Protein AF-A0A060CCU7-F1 (afdb_monomer)

Radius of gyration: 14.39 Å; Cα contacts (8 Å, |Δi|>4): 104; chains: 1; bounding box: 33×25×39 Å

Secondary structure (DSSP, 8-state):
---HHHHHHHHHHHHHHHHH-PPPP-GGGGTHHHHHHHHHHHH--TTTHHHHHHHHHIIIIIS-B-TTS-B---BTTB--TT---TTHIIIIIHHHHHHTT-

Foldseek 3Di:
DPDPVVVCVLVVVCVVQVVVPQDDDFLQSLQNLLVLLVVCVVPVPVVSLVVLVVNLCCQVPPQDAAPVRHRQRCDDPDSNHNDDDDCSCNRHVSSNVSSVVD

Sequence (102 aa):
TGSDKALAIIEQWFADRLAEGTPTRNVNTVAPFLTLAHLYEKTRNPVWRPYLQAWAEWVMHEMPRTEEGGLQHIVYNSVNHQQMWDDTLMMSVLPLAKIGLV

pLDDT: mean 96.97, std 2.68, range [83.06, 98.81]

Organism: NCBI:txid157277

Structure (mmCIF, N/CA/C/O backbone):
data_AF-A0A060CCU7-F1
#
_entry.id   AF-A0A060CCU7-F1
#
loop_
_atom_site.group_PDB
_atom_site.id
_atom_site.type_symbol
_atom_site.label_atom_id
_atom_site.label_alt_id
_atom_site.label_comp_id
_atom_site.label_asym_id
_atom_site.label_entity_id
_atom_site.label_seq_id
_atom_site.pdbx_PDB_ins_code
_atom_site.Cartn_x
_atom_site.Cartn_y
_atom_site.Cartn_z
_atom_site.occupancy
_atom_site.B_iso_or_equiv
_atom_site.auth_seq_id
_atom_site.auth_comp_id
_atom_site.auth_asym_id
_atom_site.auth_atom_id
_atom_site.pdbx_PDB_model_num
ATOM 1 N N . THR A 1 1 ? 0.456 0.663 25.090 1.00 87.31 1 THR A N 1
ATOM 2 C CA . THR A 1 1 ? -0.285 1.791 25.691 1.00 87.31 1 THR A CA 1
ATOM 3 C C . THR A 1 1 ? -1.784 1.736 25.420 1.00 87.31 1 THR A C 1
ATOM 5 O O . THR A 1 1 ? -2.502 2.291 26.232 1.00 87.31 1 THR A O 1
ATOM 8 N N . GLY A 1 2 ? -2.275 1.092 24.342 1.00 94.00 2 GLY A N 1
ATOM 9 C CA . GLY A 1 2 ? -3.724 0.958 24.089 1.00 94.00 2 GLY A CA 1
ATOM 10 C C . GLY A 1 2 ? -4.432 2.291 23.818 1.00 94.00 2 GLY A C 1
ATOM 11 O O . GLY A 1 2 ? -5.565 2.471 24.227 1.00 94.00 2 GLY A O 1
ATOM 12 N N . SER A 1 3 ? -3.733 3.259 23.216 1.00 97.75 3 SER A N 1
ATOM 13 C CA . SER A 1 3 ? -4.240 4.627 23.068 1.00 97.75 3 SER A CA 1
ATOM 14 C C . SER A 1 3 ? -5.242 4.751 21.919 1.00 97.75 3 SER A C 1
ATOM 16 O O . SER A 1 3 ? -4.845 4.720 20.753 1.00 97.75 3 SER A O 1
ATOM 18 N N . ASP A 1 4 ? -6.506 5.006 22.254 1.00 97.25 4 ASP A N 1
ATOM 19 C CA . ASP A 1 4 ? -7.570 5.268 21.273 1.00 97.25 4 ASP A CA 1
ATOM 20 C C . ASP A 1 4 ? -7.266 6.488 20.402 1.00 97.25 4 ASP A C 1
ATOM 22 O O . ASP A 1 4 ? -7.520 6.485 19.202 1.00 97.25 4 ASP A O 1
ATOM 26 N N . LYS A 1 5 ? -6.633 7.519 20.976 1.00 98.25 5 LYS A N 1
ATOM 27 C CA . LYS A 1 5 ? -6.205 8.704 20.222 1.00 98.25 5 LYS A CA 1
ATOM 28 C C . LYS A 1 5 ? -5.211 8.343 19.115 1.00 98.25 5 LYS A C 1
ATOM 30 O O . LYS A 1 5 ? -5.319 8.865 18.011 1.00 98.25 5 LYS A O 1
ATOM 35 N N . ALA A 1 6 ? -4.235 7.480 19.405 1.00 97.94 6 ALA A N 1
ATOM 36 C CA . ALA A 1 6 ? -3.264 7.051 18.402 1.00 97.94 6 ALA A CA 1
ATOM 37 C C . ALA A 1 6 ? -3.931 6.202 17.312 1.00 97.94 6 ALA A C 1
ATOM 39 O O . ALA A 1 6 ? -3.657 6.413 16.135 1.00 97.94 6 ALA A O 1
ATOM 40 N N . LEU A 1 7 ? -4.836 5.294 17.695 1.00 97.50 7 LEU A N 1
ATOM 41 C CA . LEU A 1 7 ? -5.601 4.490 16.743 1.00 97.50 7 LEU A CA 1
ATOM 42 C C . LEU A 1 7 ? -6.451 5.372 15.817 1.00 97.50 7 LEU A C 1
ATOM 44 O O . LEU A 1 7 ? -6.356 5.227 14.602 1.00 97.50 7 LEU A O 1
ATOM 48 N N . ALA A 1 8 ? -7.175 6.345 16.374 1.00 97.69 8 ALA A N 1
ATOM 49 C CA . ALA A 1 8 ? -8.001 7.275 15.610 1.00 97.69 8 ALA A CA 1
ATOM 50 C C . ALA A 1 8 ? -7.187 8.089 14.590 1.00 97.69 8 ALA A C 1
ATOM 52 O O . ALA A 1 8 ? -7.646 8.298 13.473 1.00 97.69 8 ALA A O 1
ATOM 53 N N . ILE A 1 9 ? -5.960 8.509 14.931 1.00 98.50 9 ILE A N 1
ATOM 54 C CA . ILE A 1 9 ? -5.068 9.198 13.979 1.00 98.50 9 ILE A CA 1
ATOM 55 C C . ILE A 1 9 ? -4.733 8.291 12.789 1.00 98.50 9 ILE A C 1
ATOM 57 O O . ILE A 1 9 ? -4.757 8.745 11.647 1.00 98.50 9 ILE A O 1
ATOM 61 N N . ILE A 1 10 ? -4.421 7.018 13.048 1.00 97.81 10 ILE A N 1
ATOM 62 C CA . ILE A 1 10 ? -4.062 6.059 11.997 1.00 97.81 10 ILE A CA 1
ATOM 63 C C . ILE A 1 10 ? -5.278 5.777 11.106 1.00 97.81 10 ILE A C 1
ATOM 65 O O . ILE A 1 10 ? -5.171 5.843 9.883 1.00 97.81 10 ILE A O 1
ATOM 69 N N . GLU A 1 11 ? -6.432 5.482 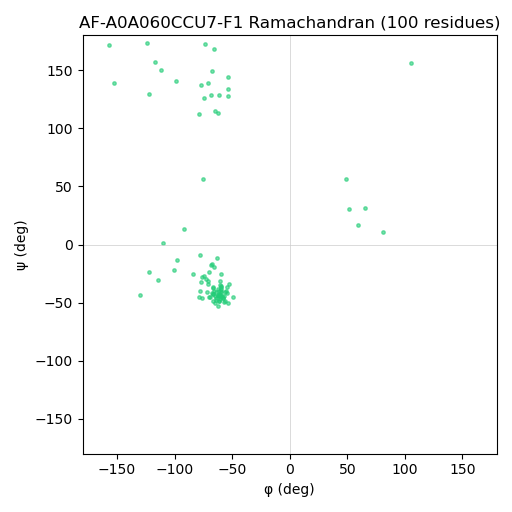11.707 1.00 96.75 11 GLU A N 1
ATOM 70 C CA . GLU A 1 11 ? -7.664 5.180 10.972 1.00 96.75 11 GLU A CA 1
ATOM 71 C C . GLU A 1 11 ? -8.125 6.371 10.130 1.00 96.75 11 GLU A C 1
ATOM 73 O O . GLU A 1 11 ? -8.435 6.193 8.951 1.00 96.75 11 GLU A O 1
ATOM 78 N N . GLN A 1 12 ? -8.090 7.585 10.693 1.00 97.88 12 GLN A N 1
ATOM 79 C CA . GLN A 1 12 ? -8.441 8.803 9.967 1.00 97.88 12 GLN A CA 1
ATOM 80 C C . GLN A 1 12 ? -7.499 9.040 8.785 1.00 97.88 12 GLN A C 1
ATOM 82 O O . GLN A 1 12 ? -7.959 9.332 7.686 1.00 97.88 12 GLN A O 1
ATOM 87 N N . TRP A 1 13 ? -6.187 8.854 8.974 1.00 98.06 13 TRP A N 1
ATOM 88 C CA . TRP A 1 13 ? -5.226 9.031 7.888 1.00 98.06 13 TRP A CA 1
ATOM 89 C C . TRP A 1 13 ? -5.520 8.092 6.713 1.00 98.06 13 TRP A C 1
ATOM 91 O O . TRP A 1 13 ? -5.533 8.543 5.568 1.00 98.06 13 TRP A O 1
ATOM 101 N N . PHE A 1 14 ? -5.801 6.808 6.971 1.00 96.88 14 PHE A N 1
ATOM 102 C CA . PHE A 1 14 ? -6.172 5.877 5.901 1.00 96.88 14 PHE A CA 1
ATOM 103 C C . PHE A 1 14 ? -7.512 6.234 5.265 1.00 96.88 14 PHE A C 1
ATOM 105 O O . PHE A 1 14 ? -7.613 6.189 4.042 1.00 96.88 14 PHE A O 1
ATOM 112 N N . ALA A 1 15 ? -8.524 6.597 6.055 1.00 94.50 15 ALA A N 1
ATOM 113 C CA . ALA A 1 15 ? -9.823 6.996 5.522 1.00 94.50 15 ALA A CA 1
ATOM 114 C C . ALA A 1 15 ? -9.685 8.167 4.536 1.00 94.50 15 ALA A C 1
ATOM 116 O O . ALA A 1 15 ? -10.172 8.075 3.409 1.00 94.50 15 ALA A O 1
ATOM 117 N N . ASP A 1 16 ? -8.946 9.208 4.922 1.00 96.81 16 ASP A N 1
ATOM 118 C CA . ASP A 1 16 ? -8.740 10.395 4.092 1.00 96.81 16 ASP A CA 1
ATOM 119 C C . ASP A 1 16 ? -7.962 10.066 2.810 1.00 96.81 16 ASP A C 1
ATOM 121 O O . ASP A 1 16 ? -8.399 10.404 1.711 1.00 96.81 16 ASP A O 1
ATOM 125 N N . ARG A 1 17 ? -6.823 9.365 2.920 1.00 95.50 17 ARG A N 1
ATOM 126 C CA . ARG A 1 17 ? -5.977 9.055 1.752 1.00 95.50 17 ARG A CA 1
ATOM 127 C C . ARG A 1 17 ? -6.654 8.097 0.779 1.00 95.50 17 ARG A C 1
ATOM 129 O O . ARG A 1 17 ? -6.493 8.237 -0.426 1.00 95.50 17 ARG A O 1
ATOM 136 N N . LEU A 1 18 ? -7.412 7.120 1.274 1.00 91.75 18 LEU A 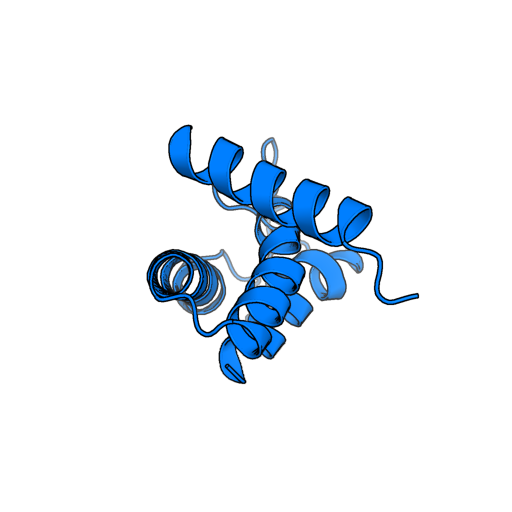N 1
ATOM 137 C CA . LEU A 1 18 ? -8.134 6.194 0.401 1.00 91.75 18 LEU A CA 1
ATOM 138 C C . LEU A 1 18 ? -9.313 6.883 -0.302 1.00 91.75 18 LEU A C 1
ATOM 140 O O . LEU A 1 18 ? -9.609 6.531 -1.441 1.00 91.75 18 LEU A O 1
ATOM 144 N N . ALA A 1 19 ? -9.9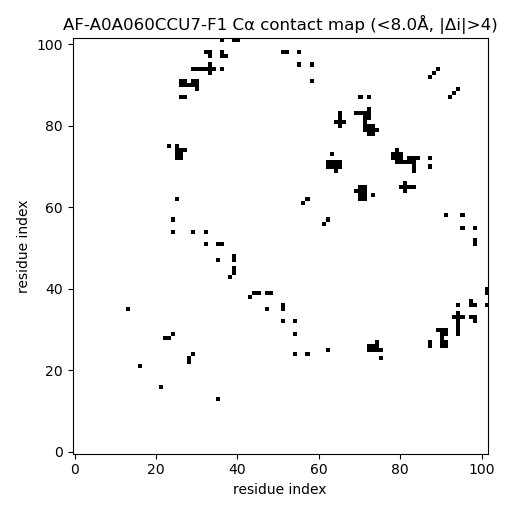42 7.881 0.329 1.00 92.56 19 ALA A N 1
ATOM 145 C CA . ALA A 1 19 ? -10.993 8.689 -0.292 1.00 92.56 19 ALA A CA 1
ATOM 146 C C . ALA A 1 19 ? -10.461 9.635 -1.386 1.00 92.56 19 ALA A C 1
ATOM 148 O O . ALA A 1 19 ? -11.144 9.856 -2.383 1.00 92.56 19 ALA A O 1
ATOM 149 N N . GLU A 1 20 ? -9.243 10.162 -1.231 1.00 93.69 20 GLU A N 1
ATOM 150 C CA . GLU A 1 20 ? -8.551 10.958 -2.261 1.00 93.69 20 GLU A CA 1
ATOM 151 C C . GLU A 1 20 ? -8.112 10.116 -3.472 1.00 93.69 20 GLU A C 1
ATOM 153 O O . GLU A 1 20 ? -7.952 10.640 -4.576 1.00 93.69 20 GLU A O 1
ATOM 158 N N . GLY A 1 21 ? -7.944 8.809 -3.267 1.00 88.75 21 GLY A N 1
ATOM 159 C CA . GLY A 1 21 ? -7.400 7.868 -4.237 1.00 88.75 21 GLY A CA 1
ATOM 160 C C . GLY A 1 21 ? -5.965 7.460 -3.903 1.00 88.75 21 GLY A C 1
ATOM 161 O O . GLY A 1 21 ? -5.225 8.148 -3.203 1.00 88.75 21 GLY A O 1
ATOM 162 N N . THR A 1 22 ? -5.547 6.294 -4.394 1.00 83.06 22 THR A N 1
ATOM 163 C CA . THR A 1 22 ? -4.211 5.770 -4.087 1.00 83.06 22 THR A CA 1
ATOM 164 C C . THR A 1 22 ? -3.128 6.477 -4.908 1.00 83.06 22 THR A C 1
ATOM 166 O O . THR A 1 22 ? -3.309 6.628 -6.119 1.00 83.06 22 THR A O 1
ATOM 169 N N . PRO A 1 23 ? -1.980 6.840 -4.304 1.00 87.25 23 PRO A N 1
ATOM 170 C CA . PRO A 1 23 ? -0.867 7.430 -5.039 1.00 87.25 23 PRO A CA 1
ATOM 171 C C . PRO A 1 23 ? -0.259 6.429 -6.028 1.00 87.25 23 PRO A C 1
ATOM 173 O O . PRO A 1 23 ? -0.498 5.221 -5.949 1.00 87.25 23 PRO A O 1
ATOM 176 N N . THR A 1 24 ? 0.595 6.926 -6.925 1.00 92.44 24 THR A N 1
ATOM 177 C CA . THR A 1 24 ? 1.395 6.075 -7.812 1.00 92.44 24 THR A CA 1
ATOM 178 C C . THR A 1 24 ? 2.188 5.046 -7.004 1.00 92.44 24 THR A C 1
ATOM 180 O O . THR A 1 24 ? 2.837 5.375 -6.001 1.00 92.44 24 THR A O 1
ATOM 183 N N . ARG A 1 25 ? 2.154 3.791 -7.452 1.00 96.38 25 ARG A N 1
ATOM 184 C CA . ARG A 1 25 ? 2.840 2.680 -6.791 1.00 96.38 25 ARG A CA 1
ATOM 185 C C . ARG A 1 25 ? 4.34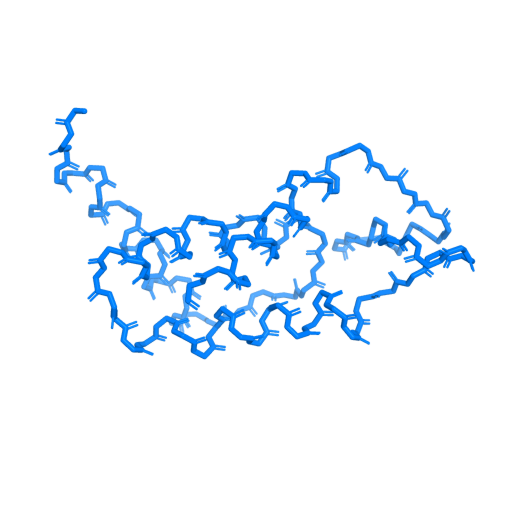4 2.748 -7.043 1.00 96.38 25 ARG A C 1
ATOM 187 O O . ARG A 1 25 ? 4.788 2.860 -8.182 1.00 96.38 25 ARG A O 1
ATOM 194 N N . ASN A 1 26 ? 5.113 2.732 -5.964 1.00 97.75 26 ASN A N 1
ATOM 195 C CA . ASN A 1 26 ? 6.572 2.710 -5.938 1.00 97.75 26 ASN A CA 1
ATOM 196 C C . ASN A 1 26 ? 7.024 2.131 -4.588 1.00 97.75 26 ASN A C 1
ATOM 198 O O . ASN A 1 26 ? 6.184 1.961 -3.706 1.00 97.75 26 ASN A O 1
ATOM 202 N N . VAL A 1 27 ? 8.322 1.864 -4.404 1.00 98.00 27 VAL A N 1
ATOM 203 C CA . VAL A 1 27 ? 8.858 1.214 -3.188 1.00 98.00 27 VAL A CA 1
ATOM 204 C C . VAL A 1 27 ? 8.345 1.864 -1.900 1.00 98.00 27 VAL A C 1
ATOM 206 O O . VAL A 1 27 ? 7.915 1.173 -0.978 1.00 98.00 27 VAL A O 1
ATOM 209 N N . ASN A 1 28 ? 8.347 3.198 -1.851 1.00 97.88 28 ASN A N 1
ATOM 210 C CA . ASN A 1 28 ? 8.056 3.964 -0.641 1.00 97.88 28 ASN A CA 1
ATOM 211 C C . ASN A 1 28 ? 6.560 4.026 -0.329 1.00 97.88 28 ASN A C 1
ATOM 213 O O . ASN A 1 28 ? 6.165 4.063 0.836 1.00 97.88 28 ASN A O 1
ATOM 217 N N . THR A 1 29 ? 5.705 4.028 -1.354 1.00 97.81 29 THR A N 1
ATOM 218 C CA . THR A 1 29 ? 4.252 4.126 -1.159 1.00 97.81 29 THR A CA 1
ATOM 219 C C . THR A 1 29 ? 3.610 2.807 -0.727 1.00 97.81 29 THR A C 1
ATOM 221 O O . THR A 1 29 ? 2.462 2.822 -0.287 1.00 97.81 29 THR A O 1
ATOM 224 N N . VAL A 1 30 ? 4.351 1.689 -0.753 1.00 98.25 30 VAL A N 1
ATOM 225 C CA . VAL A 1 30 ? 3.917 0.406 -0.168 1.00 98.25 30 VAL A CA 1
ATOM 226 C C . VAL A 1 30 ? 3.997 0.420 1.368 1.00 98.25 30 VAL A C 1
ATOM 228 O O . VAL A 1 30 ? 3.219 -0.263 2.035 1.00 98.25 30 VAL A O 1
ATOM 231 N N . ALA A 1 31 ? 4.883 1.224 1.962 1.00 98.50 31 ALA A N 1
ATOM 232 C CA . ALA A 1 31 ? 5.194 1.154 3.392 1.00 98.50 31 ALA A CA 1
ATOM 233 C C . ALA A 1 31 ? 3.970 1.276 4.332 1.00 98.50 31 ALA A C 1
ATOM 235 O O . ALA A 1 31 ? 3.871 0.483 5.277 1.00 98.50 31 ALA A O 1
ATOM 236 N N . PRO A 1 32 ? 2.984 2.173 4.091 1.00 98.25 32 PRO A N 1
ATOM 237 C CA . PRO A 1 32 ? 1.793 2.273 4.940 1.00 98.25 32 PRO A CA 1
ATOM 238 C C . PRO A 1 32 ? 0.975 0.977 5.013 1.00 98.25 32 PRO A C 1
ATOM 240 O O . PRO A 1 32 ? 0.297 0.728 6.012 1.00 98.25 32 PRO A O 1
ATOM 243 N N . PHE A 1 33 ? 1.049 0.116 3.995 1.00 98.25 33 PHE A N 1
ATOM 244 C CA . PHE A 1 33 ? 0.256 -1.110 3.943 1.00 98.25 33 PHE A CA 1
ATOM 245 C C . PHE A 1 33 ? 0.670 -2.147 4.988 1.00 98.25 33 PHE A C 1
ATOM 247 O O . PHE A 1 33 ? -0.150 -2.991 5.342 1.00 98.25 33 PHE A O 1
ATOM 254 N N . LEU A 1 34 ? 1.866 -2.034 5.577 1.00 98.81 34 LEU A N 1
ATOM 255 C CA . LEU A 1 34 ? 2.226 -2.813 6.764 1.00 98.81 34 LEU A CA 1
ATOM 256 C C . LEU A 1 34 ? 1.290 -2.495 7.940 1.00 98.81 34 LEU A C 1
ATOM 258 O O . LEU A 1 34 ? 0.731 -3.396 8.569 1.00 98.81 34 LEU A O 1
ATOM 262 N N . THR A 1 35 ? 1.075 -1.207 8.213 1.00 98.50 35 THR A N 1
ATOM 263 C CA . THR A 1 35 ? 0.163 -0.756 9.271 1.00 98.50 35 THR A CA 1
ATOM 264 C C . THR A 1 35 ? -1.281 -1.108 8.932 1.00 98.50 35 THR A C 1
ATOM 266 O O . THR A 1 35 ? -2.003 -1.601 9.797 1.00 98.50 35 THR A O 1
ATOM 269 N N . LEU A 1 36 ? -1.700 -0.923 7.675 1.00 98.19 36 LEU A N 1
ATOM 270 C CA . LEU A 1 36 ? -3.055 -1.280 7.249 1.00 98.19 36 LEU A CA 1
ATOM 271 C C . LEU A 1 36 ? -3.327 -2.785 7.397 1.00 98.19 36 LEU A C 1
ATOM 273 O O . LEU A 1 36 ? -4.410 -3.165 7.834 1.00 98.19 36 LEU A O 1
ATOM 277 N N . ALA A 1 37 ? -2.346 -3.644 7.106 1.00 98.56 37 ALA A N 1
ATOM 278 C CA . ALA A 1 37 ? -2.462 -5.087 7.302 1.00 98.56 37 ALA A CA 1
ATOM 279 C C . ALA A 1 37 ? -2.635 -5.456 8.786 1.00 98.56 37 ALA A C 1
ATOM 281 O O . ALA A 1 37 ? -3.463 -6.302 9.119 1.00 98.56 37 ALA A O 1
ATOM 282 N N . HIS A 1 38 ? -1.912 -4.793 9.695 1.00 98.44 38 HIS A N 1
ATOM 283 C CA . HIS A 1 38 ? -2.105 -4.969 11.140 1.00 98.44 38 HIS A CA 1
ATOM 284 C C . HIS A 1 38 ? -3.461 -4.470 11.634 1.00 98.44 38 HIS A C 1
ATOM 286 O O . HIS A 1 38 ? -4.062 -5.084 12.518 1.00 98.44 38 HIS A O 1
ATOM 292 N N . LEU A 1 39 ? -3.953 -3.361 11.086 1.00 97.50 39 LEU A N 1
ATOM 293 C CA . LEU A 1 39 ? -5.299 -2.906 11.390 1.00 97.50 39 LEU A CA 1
ATOM 294 C C . LEU A 1 39 ? -6.328 -3.934 10.895 1.00 97.50 39 LEU A C 1
ATOM 296 O O . LEU A 1 39 ? -7.210 -4.328 11.659 1.00 97.50 39 LEU A O 1
ATOM 300 N N . TYR A 1 40 ? -6.199 -4.411 9.655 1.00 98.25 40 TYR A N 1
ATOM 301 C CA . TYR A 1 40 ? -7.102 -5.408 9.075 1.00 98.25 40 TYR A CA 1
ATOM 302 C C . TYR A 1 40 ? -7.112 -6.714 9.871 1.00 98.25 40 TYR A C 1
ATOM 304 O O . TYR A 1 40 ? -8.176 -7.269 10.121 1.00 98.25 40 TYR A O 1
ATOM 312 N N . GLU A 1 41 ? -5.956 -7.174 10.344 1.00 98.19 41 GLU A N 1
ATOM 313 C CA . GLU A 1 41 ? -5.852 -8.332 11.235 1.00 98.19 41 GLU A CA 1
ATOM 314 C C . GLU A 1 41 ? -6.699 -8.177 12.506 1.00 98.19 41 GLU A C 1
ATOM 316 O O . GLU A 1 41 ? -7.347 -9.135 12.932 1.00 98.19 41 GLU A O 1
ATOM 321 N N . LYS A 1 42 ? -6.715 -6.972 13.092 1.00 95.69 42 LYS A N 1
ATOM 322 C CA . LYS A 1 42 ? -7.446 -6.662 14.329 1.00 95.69 42 LYS A CA 1
ATOM 323 C C . LYS A 1 42 ? -8.947 -6.503 14.113 1.00 95.69 42 LYS A C 1
ATOM 325 O O . LYS A 1 42 ? -9.724 -7.004 14.918 1.00 95.69 42 LYS A O 1
ATOM 330 N N . THR A 1 43 ? -9.353 -5.768 13.080 1.00 95.00 43 THR A N 1
ATOM 331 C CA . THR A 1 43 ? -10.755 -5.343 12.903 1.00 95.00 43 THR A CA 1
ATOM 332 C C . THR A 1 43 ? -11.518 -6.188 11.894 1.00 95.00 43 THR A C 1
ATOM 334 O O . THR A 1 43 ? -12.746 -6.189 11.903 1.00 95.00 43 THR A O 1
ATOM 337 N N . ARG A 1 44 ? -10.804 -6.873 10.992 1.00 96.38 44 ARG A N 1
ATOM 338 C CA . ARG A 1 44 ? -11.351 -7.565 9.817 1.00 96.38 44 ARG A CA 1
ATOM 339 C C . ARG A 1 44 ? -12.264 -6.678 8.969 1.00 96.38 44 ARG A C 1
ATOM 341 O O . ARG A 1 44 ? -13.176 -7.173 8.313 1.00 96.38 44 ARG A O 1
ATOM 348 N N . ASN A 1 45 ? -11.994 -5.369 8.948 1.00 95.88 45 ASN A N 1
ATOM 349 C CA . ASN A 1 45 ? -12.762 -4.416 8.158 1.00 95.88 45 ASN A CA 1
ATOM 350 C C . ASN A 1 45 ? -12.633 -4.740 6.652 1.00 95.88 45 ASN A C 1
ATOM 352 O O . ASN A 1 45 ? -11.544 -4.585 6.086 1.00 95.88 45 ASN A O 1
ATOM 356 N N . PRO A 1 46 ? -13.720 -5.157 5.973 1.00 95.62 46 PRO A N 1
ATOM 357 C CA . PRO A 1 46 ? -13.657 -5.595 4.582 1.00 95.62 46 PRO A CA 1
ATOM 358 C C . PRO A 1 46 ? -13.289 -4.466 3.614 1.00 95.62 46 PRO A C 1
ATOM 360 O O . PRO A 1 46 ? -12.808 -4.753 2.522 1.00 95.62 46 PRO A O 1
ATOM 363 N N . VAL A 1 47 ? -13.450 -3.197 4.012 1.00 94.50 47 VAL A N 1
ATOM 364 C CA . VAL A 1 47 ? -13.087 -2.028 3.195 1.00 94.50 47 VAL A CA 1
ATOM 365 C C . VAL A 1 47 ? -11.592 -2.008 2.868 1.00 94.50 47 VAL A C 1
ATOM 367 O O . VAL A 1 47 ? -11.204 -1.548 1.800 1.00 94.50 47 VAL A O 1
ATOM 370 N N . TRP A 1 48 ? -10.736 -2.522 3.755 1.00 95.56 48 TRP A N 1
ATOM 371 C CA . TRP A 1 48 ? -9.281 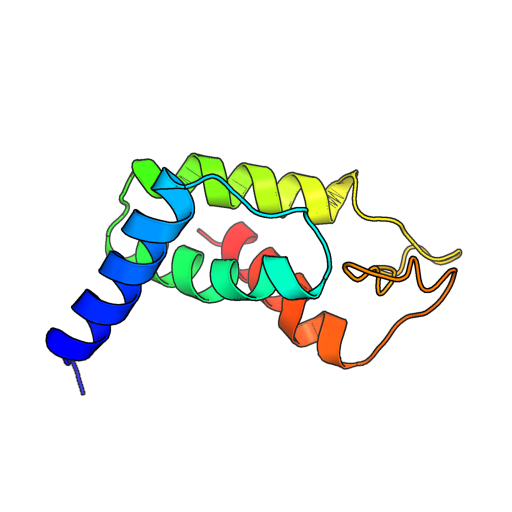-2.463 3.577 1.00 95.56 48 TRP A CA 1
ATOM 372 C C . TRP A 1 48 ? -8.727 -3.579 2.696 1.00 95.56 48 TRP A C 1
ATOM 374 O O . TRP A 1 48 ? -7.683 -3.408 2.064 1.00 95.56 48 TRP A O 1
ATOM 384 N N . ARG A 1 49 ? -9.430 -4.713 2.617 1.00 96.25 49 ARG A N 1
ATOM 385 C CA . ARG A 1 49 ? -8.952 -5.911 1.919 1.00 96.25 49 ARG A CA 1
ATOM 386 C C . ARG A 1 49 ? -8.637 -5.671 0.434 1.00 96.25 49 ARG A C 1
ATOM 388 O O . ARG A 1 49 ? -7.553 -6.083 0.023 1.00 96.25 49 ARG A O 1
ATOM 395 N N . PRO A 1 50 ? -9.484 -4.987 -0.363 1.00 96.12 50 PRO A N 1
ATOM 396 C CA . PRO A 1 50 ? -9.177 -4.728 -1.770 1.00 96.12 50 PRO A CA 1
ATOM 397 C C . PRO A 1 50 ? -7.887 -3.928 -1.964 1.00 96.12 50 PRO A C 1
ATOM 399 O O . PRO A 1 50 ? -7.131 -4.202 -2.892 1.00 96.12 50 PRO A O 1
ATOM 402 N N . TYR A 1 51 ? -7.595 -2.978 -1.070 1.00 96.69 51 TYR A N 1
ATOM 403 C CA . TYR A 1 51 ? -6.365 -2.193 -1.143 1.00 96.69 51 TYR A CA 1
ATOM 404 C C . TYR A 1 51 ? -5.135 -3.039 -0.809 1.00 96.69 51 TYR A C 1
ATOM 406 O O . TYR A 1 51 ? -4.156 -2.993 -1.546 1.00 96.69 51 TYR A O 1
ATOM 414 N N . LEU A 1 52 ? -5.198 -3.856 0.247 1.00 98.00 52 LEU A N 1
ATOM 415 C CA . LEU A 1 52 ? -4.108 -4.774 0.599 1.00 98.00 52 LEU A CA 1
ATOM 416 C C . LEU A 1 52 ? -3.792 -5.729 -0.558 1.00 98.00 52 LEU A C 1
ATOM 418 O O . LEU A 1 52 ? -2.630 -5.876 -0.928 1.00 98.00 52 LEU A O 1
ATOM 422 N N . GLN A 1 53 ? -4.825 -6.313 -1.170 1.00 97.88 53 GLN A N 1
ATOM 423 C CA . GLN A 1 53 ? -4.669 -7.202 -2.321 1.00 97.88 53 GLN A CA 1
ATOM 424 C C . GLN A 1 53 ? -4.060 -6.467 -3.513 1.00 97.88 53 GLN A C 1
ATOM 426 O O . GLN A 1 53 ? -3.036 -6.892 -4.030 1.00 97.88 53 GLN A O 1
ATOM 431 N N . ALA A 1 54 ? -4.630 -5.331 -3.915 1.00 97.44 54 ALA A N 1
ATOM 432 C CA . ALA A 1 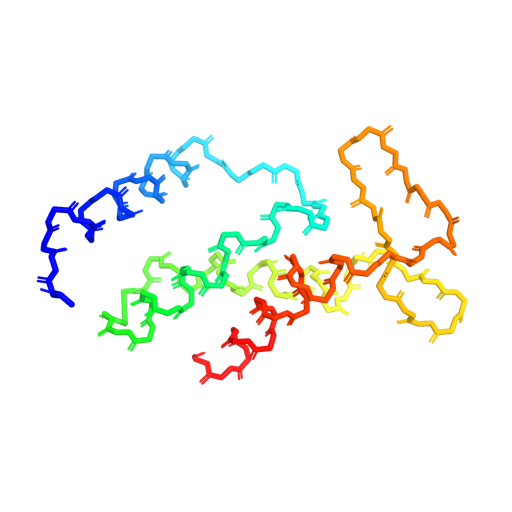54 ? -4.169 -4.606 -5.094 1.00 97.44 54 ALA A CA 1
ATOM 433 C C . ALA A 1 54 ? -2.704 -4.143 -4.984 1.00 97.44 54 ALA A C 1
ATOM 435 O O . ALA A 1 54 ? -1.988 -4.113 -5.984 1.00 97.44 54 ALA A O 1
ATOM 436 N N . TRP A 1 55 ? -2.251 -3.776 -3.783 1.00 98.31 55 TRP A N 1
ATOM 437 C CA . TRP A 1 55 ? -0.861 -3.388 -3.551 1.00 98.31 55 TRP A CA 1
ATOM 438 C C . TRP A 1 55 ? 0.078 -4.592 -3.460 1.00 98.31 55 TRP A C 1
ATOM 440 O O . TRP A 1 55 ? 1.163 -4.538 -4.032 1.00 98.31 55 TRP A O 1
ATOM 450 N N . ALA A 1 56 ? -0.333 -5.690 -2.820 1.00 98.44 56 ALA A N 1
ATOM 451 C CA . ALA A 1 56 ? 0.465 -6.916 -2.779 1.00 98.44 56 ALA A CA 1
ATOM 452 C C . ALA A 1 56 ? 0.637 -7.547 -4.169 1.00 98.44 56 ALA A C 1
ATOM 454 O O . ALA A 1 56 ? 1.758 -7.891 -4.536 1.00 98.44 56 ALA A O 1
ATOM 455 N N . GLU A 1 57 ? -0.437 -7.629 -4.960 1.00 98.44 57 GLU A N 1
ATOM 456 C CA . GLU A 1 57 ? -0.410 -8.117 -6.347 1.00 98.44 57 GLU A CA 1
ATOM 457 C C . GLU A 1 57 ? 0.573 -7.308 -7.195 1.00 98.44 57 GLU A C 1
ATOM 459 O O . 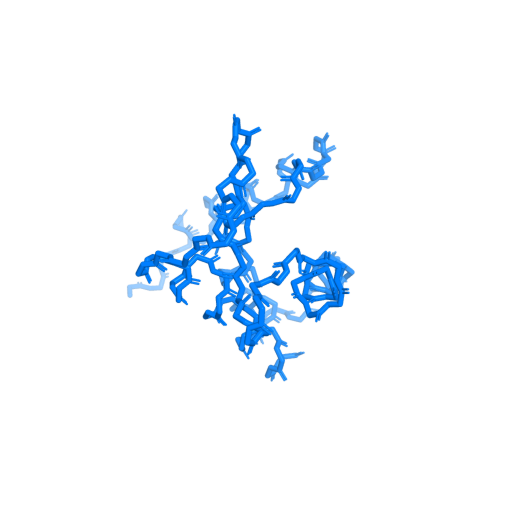GLU A 1 57 ? 1.412 -7.872 -7.897 1.00 98.44 57 GLU A O 1
ATOM 464 N N . TRP A 1 58 ? 0.552 -5.979 -7.053 1.00 98.50 58 TRP A N 1
ATOM 465 C CA . TRP A 1 58 ? 1.504 -5.126 -7.751 1.00 98.50 58 TRP A CA 1
ATOM 466 C C . TRP A 1 58 ? 2.949 -5.420 -7.347 1.00 98.50 58 TRP A C 1
ATOM 468 O O . TRP A 1 58 ? 3.791 -5.614 -8.221 1.00 98.50 58 TRP A O 1
ATOM 478 N N . VAL A 1 59 ? 3.254 -5.502 -6.044 1.00 98.50 59 VAL A N 1
ATOM 479 C CA . VAL A 1 59 ? 4.621 -5.825 -5.595 1.00 98.50 59 VAL A CA 1
ATOM 480 C C . VAL A 1 59 ? 5.046 -7.194 -6.123 1.00 98.50 59 VAL A C 1
ATOM 482 O O . VAL A 1 59 ? 6.186 -7.342 -6.564 1.00 98.50 59 VAL A O 1
ATOM 485 N N . MET A 1 60 ? 4.155 -8.186 -6.118 1.00 98.44 60 MET A N 1
ATOM 486 C CA . MET A 1 60 ? 4.458 -9.560 -6.525 1.00 98.44 60 MET A CA 1
ATOM 487 C C . MET A 1 60 ? 4.656 -9.730 -8.029 1.00 98.44 60 MET A C 1
ATOM 489 O O . MET A 1 60 ? 5.563 -10.461 -8.429 1.00 98.44 60 MET A O 1
ATOM 493 N N . HIS A 1 61 ? 3.840 -9.068 -8.847 1.00 98.25 61 HIS A N 1
ATOM 494 C CA . HIS A 1 61 ? 3.706 -9.417 -10.263 1.00 98.25 61 HIS A CA 1
ATOM 495 C C . HIS A 1 61 ? 4.018 -8.277 -11.233 1.00 98.25 61 HIS A C 1
ATOM 497 O O . HIS A 1 61 ? 4.387 -8.551 -12.372 1.00 98.25 61 HIS A O 1
ATOM 503 N N . GLU A 1 62 ? 3.909 -7.018 -10.809 1.00 98.06 62 GLU A N 1
ATOM 504 C CA . GLU A 1 62 ? 4.036 -5.859 -11.706 1.00 98.06 62 GLU A CA 1
ATOM 505 C C . GLU A 1 62 ? 5.263 -4.986 -11.407 1.00 98.06 62 GLU A C 1
ATOM 507 O O . GLU A 1 62 ? 5.819 -4.361 -12.310 1.00 98.06 62 GLU A O 1
ATOM 512 N N . MET A 1 63 ? 5.693 -4.914 -10.146 1.00 98.19 63 MET A N 1
ATOM 513 C CA . MET A 1 63 ? 6.822 -4.087 -9.730 1.00 98.19 63 MET A CA 1
ATOM 514 C C . MET A 1 63 ? 8.107 -4.539 -10.453 1.00 98.19 63 MET A C 1
ATOM 516 O O . MET A 1 63 ? 8.440 -5.728 -10.398 1.00 98.19 63 MET A O 1
ATOM 520 N N . PRO A 1 64 ? 8.861 -3.621 -11.093 1.00 98.06 64 PRO A N 1
ATOM 521 C CA . PRO A 1 64 ? 10.046 -3.975 -11.866 1.00 98.06 64 PRO A CA 1
ATOM 522 C C . PRO A 1 64 ? 11.056 -4.801 -11.070 1.00 98.06 64 PRO A C 1
ATOM 524 O O . PRO A 1 64 ? 11.249 -4.599 -9.866 1.00 98.06 64 PRO A O 1
ATOM 527 N N . ARG A 1 65 ? 11.708 -5.728 -11.769 1.00 98.50 65 ARG A N 1
ATOM 528 C CA . ARG A 1 65 ? 12.727 -6.613 -11.209 1.00 98.50 65 ARG A CA 1
ATOM 529 C C . ARG A 1 65 ? 14.104 -6.295 -11.773 1.00 98.50 65 ARG A C 1
ATOM 531 O O . ARG A 1 65 ? 14.216 -5.864 -12.920 1.00 98.50 65 ARG A O 1
ATOM 538 N N . THR A 1 66 ? 15.134 -6.539 -10.973 1.00 98.62 66 THR A N 1
ATOM 539 C CA . THR A 1 66 ? 16.512 -6.639 -11.462 1.00 98.62 66 THR A CA 1
ATOM 540 C C . THR A 1 66 ? 16.728 -7.961 -12.211 1.00 98.62 66 THR A C 1
ATOM 542 O O . THR A 1 66 ? 15.845 -8.821 -12.224 1.00 98.62 66 THR A O 1
ATOM 545 N N . GLU A 1 67 ? 17.888 -8.137 -12.848 1.00 98.12 67 GLU A N 1
ATOM 546 C CA . GLU A 1 67 ? 18.229 -9.332 -13.645 1.00 98.12 67 GLU A CA 1
ATOM 547 C C . GLU A 1 67 ? 18.071 -10.652 -12.872 1.00 98.12 67 GLU A C 1
ATOM 549 O O . GLU A 1 67 ? 17.594 -11.638 -13.429 1.00 98.12 67 GLU A O 1
ATOM 554 N N . GLU A 1 68 ? 18.385 -10.660 -11.575 1.00 97.94 68 GLU A N 1
ATOM 555 C CA . GLU A 1 68 ? 18.251 -11.837 -10.703 1.00 97.94 68 GLU A CA 1
ATOM 556 C C . GLU A 1 68 ? 16.890 -11.913 -9.983 1.00 97.94 68 GLU A C 1
ATOM 558 O O . GLU A 1 68 ? 16.710 -12.678 -9.037 1.00 97.94 68 GLU A O 1
ATOM 563 N N . GLY A 1 69 ? 15.905 -11.116 -10.409 1.00 98.12 69 GLY A N 1
ATOM 564 C 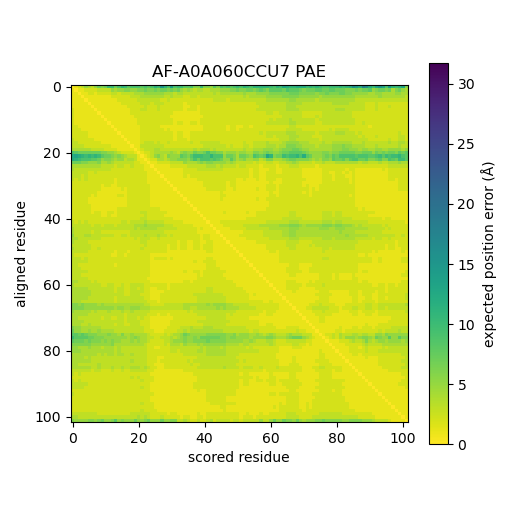CA . GLY A 1 69 ? 14.556 -11.137 -9.842 1.00 98.12 69 GLY A CA 1
ATOM 565 C C . GLY A 1 69 ? 14.390 -10.346 -8.540 1.00 98.12 69 GLY A C 1
ATOM 566 O O . GLY A 1 69 ? 13.345 -10.453 -7.895 1.00 98.12 69 GLY A O 1
ATOM 567 N N . GLY A 1 70 ? 15.376 -9.535 -8.149 1.00 98.38 70 GLY A N 1
ATOM 568 C CA . GLY A 1 70 ? 15.274 -8.642 -6.994 1.00 98.38 70 GLY A CA 1
ATOM 569 C C . GLY A 1 70 ? 14.262 -7.517 -7.224 1.00 98.38 70 GLY A C 1
ATOM 570 O O . GLY A 1 70 ? 14.071 -7.070 -8.353 1.00 98.38 70 GLY A O 1
ATOM 571 N N . LEU A 1 71 ? 13.604 -7.039 -6.163 1.00 98.62 71 LEU A N 1
ATOM 572 C CA . LEU A 1 71 ? 12.725 -5.867 -6.251 1.00 98.62 71 LEU A CA 1
ATOM 573 C C . LEU A 1 71 ? 13.561 -4.631 -6.607 1.00 98.62 71 LEU A C 1
ATOM 575 O O . LEU A 1 71 ? 14.406 -4.217 -5.812 1.00 98.62 71 LEU A O 1
ATOM 579 N N . GLN A 1 72 ? 13.333 -4.035 -7.780 1.00 98.62 72 GLN A N 1
ATOM 580 C CA . GLN A 1 72 ? 14.047 -2.819 -8.167 1.00 98.62 72 GLN A CA 1
ATOM 581 C C . GLN A 1 72 ? 13.566 -1.640 -7.322 1.00 98.62 72 GLN A C 1
ATOM 583 O O . GLN A 1 72 ? 12.362 -1.470 -7.114 1.00 98.62 72 GLN A O 1
ATOM 588 N N . HIS A 1 73 ? 14.495 -0.785 -6.896 1.00 98.50 73 HIS A N 1
ATOM 589 C CA . HIS A 1 73 ? 14.186 0.359 -6.048 1.00 98.50 73 HIS A CA 1
ATOM 590 C C . HIS A 1 73 ? 13.515 1.524 -6.820 1.00 98.50 73 HIS A C 1
ATOM 592 O O . HIS A 1 73 ? 14.027 2.639 -6.863 1.00 98.50 73 HIS A O 1
ATOM 598 N N . ILE A 1 74 ? 12.383 1.284 -7.491 1.00 97.88 74 ILE A N 1
ATOM 599 C CA . ILE A 1 74 ? 11.642 2.315 -8.233 1.00 97.88 74 ILE A CA 1
ATOM 600 C C . ILE A 1 74 ? 11.010 3.330 -7.272 1.00 97.88 74 ILE A C 1
ATOM 602 O O . ILE A 1 74 ? 10.287 2.964 -6.344 1.00 97.88 74 ILE A O 1
ATOM 606 N N . VAL A 1 75 ? 11.249 4.617 -7.523 1.00 96.81 75 VAL A N 1
ATOM 607 C CA . VAL A 1 75 ? 10.722 5.745 -6.740 1.00 96.81 75 VAL A CA 1
ATOM 608 C C . VAL A 1 75 ? 9.955 6.709 -7.643 1.00 96.81 75 VAL A C 1
ATOM 610 O O . VAL A 1 75 ? 9.939 6.567 -8.863 1.00 96.81 75 VAL A O 1
ATOM 613 N N . TYR A 1 76 ? 9.302 7.710 -7.052 1.00 92.56 76 TYR A N 1
ATOM 614 C CA . TYR A 1 76 ? 8.434 8.638 -7.785 1.00 92.56 76 TYR A CA 1
ATOM 615 C C . TYR A 1 76 ? 9.122 9.352 -8.965 1.00 92.56 76 TYR A C 1
ATOM 617 O O . TYR A 1 76 ? 8.510 9.536 -10.012 1.00 92.56 76 TYR A O 1
ATOM 625 N N . ASN A 1 77 ? 10.382 9.761 -8.802 1.00 93.38 77 ASN A N 1
ATOM 626 C CA . ASN A 1 77 ? 11.117 10.574 -9.776 1.00 93.38 77 ASN A CA 1
ATOM 627 C C . ASN A 1 77 ? 12.250 9.824 -10.495 1.00 93.38 77 ASN A C 1
ATOM 629 O O . ASN A 1 77 ? 12.968 10.436 -11.282 1.00 93.38 77 ASN A O 1
ATOM 633 N N . SER A 1 78 ? 12.448 8.534 -10.214 1.00 95.06 78 SER A N 1
ATOM 634 C CA . SER A 1 78 ? 13.527 7.748 -10.810 1.00 95.06 78 SER A CA 1
ATOM 635 C C . SER A 1 78 ? 13.162 6.273 -10.887 1.00 95.06 78 SER A C 1
ATOM 637 O O . SER A 1 78 ? 12.634 5.685 -9.944 1.00 95.06 78 SER A O 1
ATOM 639 N N . VAL A 1 79 ? 13.511 5.658 -12.014 1.00 96.31 79 VAL A N 1
ATOM 640 C CA . VAL A 1 79 ? 13.366 4.213 -12.210 1.00 96.31 79 VAL A CA 1
ATOM 641 C C . VAL A 1 79 ? 14.401 3.439 -11.391 1.00 96.31 79 VAL A C 1
ATOM 643 O O . VAL A 1 79 ? 14.109 2.320 -10.981 1.00 96.31 79 VAL A O 1
ATOM 646 N N . ASN A 1 80 ? 15.582 4.024 -11.143 1.00 97.69 80 ASN A N 1
ATOM 647 C CA . ASN A 1 80 ? 16.722 3.363 -10.492 1.00 97.69 80 ASN A CA 1
ATOM 648 C C . ASN A 1 80 ? 17.016 1.992 -11.125 1.00 97.69 80 ASN A C 1
ATOM 650 O O . ASN A 1 80 ? 16.979 0.950 -10.472 1.00 97.69 80 ASN A O 1
ATOM 654 N N . HIS A 1 81 ? 17.246 2.005 -12.441 1.00 98.31 81 HIS A N 1
ATOM 655 C CA . HIS A 1 81 ? 17.401 0.797 -13.246 1.00 98.31 81 HIS A CA 1
ATOM 656 C C . HIS A 1 81 ? 18.482 -0.138 -12.681 1.00 98.31 81 HIS A C 1
ATOM 658 O O . HIS A 1 81 ? 19.604 0.304 -12.443 1.00 98.31 81 HIS A O 1
ATOM 664 N N . GLN A 1 82 ? 18.128 -1.412 -12.478 1.00 98.44 82 GLN A N 1
ATOM 665 C CA . GLN A 1 82 ? 18.988 -2.461 -11.911 1.00 98.44 82 GLN A CA 1
ATOM 666 C C . GLN A 1 82 ? 19.525 -2.184 -10.495 1.00 98.44 82 GLN A C 1
ATOM 668 O O . GLN A 1 82 ? 20.463 -2.840 -10.051 1.00 98.44 82 GLN A O 1
ATOM 673 N N . GLN A 1 83 ? 18.937 -1.241 -9.751 1.00 98.62 83 GLN A N 1
ATOM 674 C CA . GLN A 1 83 ? 19.360 -0.955 -8.381 1.00 98.62 83 GLN A CA 1
ATOM 675 C C . GLN A 1 83 ? 18.459 -1.631 -7.349 1.00 98.62 83 GLN A C 1
ATOM 677 O O . GLN A 1 83 ? 17.232 -1.626 -7.464 1.00 98.62 83 GLN A O 1
ATOM 682 N N . MET A 1 84 ? 19.094 -2.135 -6.293 1.00 98.50 84 MET A N 1
ATOM 683 C CA . MET A 1 84 ? 18.460 -2.608 -5.066 1.00 98.50 84 MET A CA 1
ATOM 684 C C . MET A 1 84 ? 19.038 -1.836 -3.892 1.00 98.50 84 MET A C 1
ATOM 686 O O . MET A 1 84 ? 20.259 -1.722 -3.777 1.00 98.50 84 MET A O 1
ATOM 690 N N . TRP A 1 85 ? 18.173 -1.289 -3.046 1.00 98.44 85 TRP A N 1
ATOM 691 C CA . TRP A 1 85 ? 18.577 -0.540 -1.857 1.00 98.44 85 TRP A CA 1
ATOM 692 C C . TRP A 1 85 ? 18.086 -1.256 -0.602 1.00 98.44 85 TRP A C 1
ATOM 694 O O . TRP A 1 85 ? 17.129 -2.037 -0.651 1.00 98.44 85 TRP A O 1
ATOM 704 N N . ASP A 1 86 ? 18.753 -0.989 0.511 1.00 98.25 86 ASP A N 1
ATOM 705 C CA . ASP A 1 86 ? 18.517 -1.610 1.813 1.00 98.25 86 ASP A CA 1
ATOM 706 C C . ASP A 1 86 ? 17.087 -1.395 2.325 1.00 98.25 86 ASP A C 1
ATOM 708 O O . ASP A 1 86 ? 16.427 -2.344 2.760 1.00 98.25 86 ASP A O 1
ATOM 712 N N . ASP A 1 87 ? 16.566 -0.177 2.210 1.00 98.44 87 ASP A N 1
ATOM 713 C CA . ASP A 1 87 ? 15.254 0.184 2.734 1.00 98.44 87 ASP A CA 1
ATOM 714 C C . ASP A 1 87 ? 14.092 -0.512 2.002 1.00 98.44 87 ASP A C 1
ATOM 716 O O . ASP A 1 87 ? 13.020 -0.673 2.584 1.00 98.44 87 ASP A O 1
ATOM 720 N N . THR A 1 88 ? 14.316 -1.072 0.806 1.00 98.62 88 THR A N 1
ATOM 721 C CA . THR A 1 88 ? 13.328 -1.894 0.075 1.00 98.62 88 THR A CA 1
ATOM 722 C C . THR A 1 88 ? 12.779 -3.038 0.938 1.00 98.62 88 THR A C 1
ATOM 724 O O . THR A 1 88 ? 11.593 -3.382 0.851 1.00 98.62 88 THR A O 1
ATOM 727 N N . LEU A 1 89 ? 13.618 -3.600 1.818 1.00 98.69 89 LEU A N 1
ATOM 728 C CA . LEU A 1 89 ? 13.211 -4.641 2.762 1.00 98.69 89 LEU A CA 1
ATOM 729 C C . LEU A 1 89 ? 12.129 -4.141 3.731 1.00 98.69 89 LEU A C 1
ATOM 731 O O . LEU A 1 89 ? 11.143 -4.834 3.978 1.00 98.69 89 LEU A O 1
ATOM 735 N N . MET A 1 90 ? 12.280 -2.924 4.251 1.00 98.69 90 MET A N 1
ATOM 736 C CA . MET A 1 90 ? 11.308 -2.323 5.163 1.00 98.69 90 MET A CA 1
ATOM 737 C C . MET A 1 90 ? 10.099 -1.762 4.411 1.00 98.69 90 MET A C 1
ATOM 739 O O . MET A 1 90 ? 8.959 -1.975 4.817 1.00 98.69 90 MET A O 1
ATOM 743 N N . MET A 1 91 ? 10.344 -1.044 3.316 1.00 98.56 91 MET A N 1
ATOM 744 C CA . MET A 1 91 ? 9.324 -0.256 2.634 1.00 98.56 91 MET A CA 1
ATOM 745 C C . MET A 1 91 ? 8.366 -1.108 1.806 1.00 98.56 91 MET A C 1
ATOM 747 O O . MET A 1 91 ? 7.219 -0.713 1.639 1.00 98.56 91 MET A O 1
ATOM 751 N N . SER A 1 92 ? 8.796 -2.268 1.298 1.00 98.50 92 SER A N 1
ATOM 752 C CA . SER A 1 92 ? 7.972 -3.113 0.420 1.00 98.50 92 SER A CA 1
ATOM 753 C C . SER A 1 92 ? 7.920 -4.580 0.842 1.00 98.50 92 SER A C 1
ATOM 755 O O . SER A 1 92 ? 6.833 -5.158 0.866 1.00 98.50 92 SER A O 1
ATOM 757 N N . VAL A 1 93 ? 9.051 -5.188 1.221 1.00 98.69 93 VAL A N 1
ATOM 758 C CA . VAL A 1 93 ? 9.081 -6.629 1.546 1.00 98.69 93 VAL A CA 1
ATOM 759 C C . VAL A 1 93 ? 8.325 -6.933 2.839 1.00 98.69 93 VAL A C 1
ATOM 761 O O . VAL A 1 93 ? 7.521 -7.863 2.865 1.00 98.69 93 VAL A O 1
ATOM 764 N N . LEU A 1 94 ? 8.524 -6.148 3.902 1.00 98.81 94 LEU A N 1
ATOM 765 C CA . LEU A 1 94 ? 7.817 -6.359 5.166 1.00 98.81 94 LEU A CA 1
ATOM 766 C C . LEU A 1 94 ? 6.289 -6.156 5.046 1.00 98.81 94 LEU A C 1
ATOM 768 O O . LEU A 1 94 ? 5.557 -7.034 5.514 1.00 98.81 94 LEU A O 1
ATOM 772 N N . PRO A 1 95 ? 5.772 -5.089 4.392 1.00 98.81 95 PRO A N 1
ATOM 773 C CA . PRO A 1 95 ? 4.351 -4.991 4.061 1.00 98.81 95 PRO A CA 1
ATOM 774 C C . PRO A 1 95 ? 3.837 -6.203 3.283 1.00 98.81 95 PRO A C 1
ATOM 776 O O . PRO A 1 95 ? 2.842 -6.798 3.689 1.00 98.81 95 PRO A O 1
ATOM 779 N N . LEU A 1 96 ? 4.525 -6.600 2.206 1.00 98.81 96 LEU A N 1
ATOM 780 C CA . LEU A 1 96 ? 4.124 -7.733 1.372 1.00 98.81 96 LEU A CA 1
ATOM 781 C C . LEU A 1 96 ? 4.011 -9.021 2.197 1.00 98.81 96 LEU A C 1
ATOM 783 O O . LEU A 1 96 ? 2.989 -9.706 2.148 1.00 98.81 96 LEU A O 1
ATOM 787 N N . ALA A 1 97 ? 5.038 -9.323 2.991 1.00 98.81 97 ALA A N 1
ATOM 788 C CA . ALA A 1 97 ? 5.056 -10.498 3.849 1.00 98.81 97 ALA A CA 1
ATOM 789 C C . ALA A 1 97 ? 3.908 -10.469 4.866 1.00 98.81 97 ALA A C 1
ATOM 791 O O . ALA A 1 97 ? 3.235 -11.479 5.058 1.00 98.81 97 ALA A O 1
ATOM 792 N N . LYS A 1 98 ? 3.638 -9.313 5.491 1.00 98.81 98 LYS A N 1
ATOM 793 C CA . LYS A 1 98 ? 2.537 -9.192 6.453 1.00 98.81 98 LYS A CA 1
ATOM 794 C C . LYS A 1 98 ? 1.171 -9.375 5.793 1.00 98.81 98 LYS A C 1
ATOM 796 O O . LYS A 1 98 ? 0.315 -10.026 6.388 1.00 98.81 98 LYS A O 1
ATOM 801 N N . ILE A 1 99 ? 0.967 -8.827 4.594 1.00 98.62 99 ILE A N 1
ATOM 802 C CA . ILE A 1 99 ? -0.281 -8.992 3.834 1.00 98.62 99 ILE A CA 1
ATOM 803 C C . ILE A 1 99 ? -0.525 -10.471 3.516 1.00 98.62 99 ILE A C 1
ATOM 805 O O . ILE A 1 99 ? -1.645 -10.941 3.670 1.00 98.62 99 ILE A O 1
ATOM 809 N N . GLY A 1 100 ? 0.520 -11.225 3.159 1.00 97.94 100 GLY A N 1
ATOM 810 C CA . GLY A 1 100 ? 0.416 -12.663 2.889 1.00 97.94 100 GLY A CA 1
ATOM 811 C C . GLY A 1 100 ? -0.015 -13.525 4.086 1.00 97.94 100 GLY A C 1
ATOM 812 O O . GLY A 1 100 ? -0.333 -14.697 3.901 1.00 97.94 100 GLY A O 1
ATOM 813 N N . LEU A 1 101 ? -0.034 -12.971 5.304 1.00 98.00 101 LEU A N 1
ATOM 814 C CA . LEU A 1 101 ? -0.450 -13.671 6.523 1.00 98.00 101 LEU A CA 1
ATOM 815 C C . LEU A 1 101 ? -1.903 -13.393 6.938 1.00 98.00 101 LEU A C 1
ATOM 817 O O . LEU A 1 101 ? -2.392 -14.068 7.847 1.00 98.00 101 LEU A O 1
ATOM 821 N N . VAL A 1 102 ? -2.572 -12.383 6.362 1.00 94.56 102 VAL A N 1
ATOM 822 C CA . VAL A 1 102 ? -3.857 -11.858 6.876 1.00 94.56 102 VAL A CA 1
ATOM 823 C C . VAL A 1 102 ? -5.038 -12.036 5.937 1.00 94.56 102 VAL A C 1
ATOM 825 O O . VAL A 1 102 ? -4.886 -12.005 4.702 1.00 94.56 102 VAL A O 1
#

Nearest PDB structures (foldseek):
  3pmm-assembly1_A  TM=1.000E+00  e=2.092E-10  Klebsiella pneumoniae subsp. pneumoniae MGH 78578
  3qwt-assembly1_A  TM=9.954E-01  e=5.103E-10  Salmonella enterica subsp. enterica serovar Paratyphi A
  4xuv-assembly1_A  TM=9.949E-01  e=9.248E-10  Thermothielavioides terrestris NRRL 8126
  4xuv-assembly1_B  TM=9.941E-01  e=2.003E-09  Thermothielavioides terrestris NRRL 8126
  1ks8-assembly1_A  TM=6.682E-01  e=4.946E-01  Nasutitermes takasagoensis

InterPro domains:
  IPR008928 Six-hairpin glycosidase superfamily [SSF48208] (1-101)
  IPR010905 Glycosyl hydrolase, family 88 [PF07470] (1-100)
  IPR012341 Six-hairpin glycosidase-like superfamily [G3DSA:1.50.10.10] (1-102)
  IPR052043 Polysaccharide Degradation Enzymes [PTHR33886] (2-100)

Mean predicted aligned error: 2.38 Å

Solvent-accessible surface area (backbone atoms only — not comparable to full-atom values): 5933 Å² total; per-residue (Å²): 134,87,53,63,71,60,51,51,54,55,53,48,52,50,54,53,47,60,72,77,47,80,76,80,89,33,38,70,68,39,34,64,46,35,59,51,37,57,48,36,65,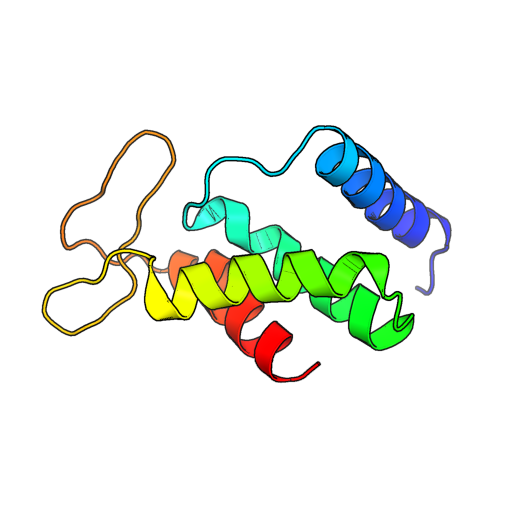73,68,63,50,70,84,53,49,63,56,54,48,59,52,39,51,34,62,75,75,65,52,59,58,25,98,88,66,45,70,32,48,28,44,97,89,43,66,46,82,78,36,73,58,78,60,47,50,62,22,35,47,48,16,43,57,50,45,77,76,100